Protein AF-R9YXY4-F1 (afdb_monomer_lite)

Sequence (116 aa):
MGIDEVIVSRQNDGSIRAFLNVCRHRGKTLVSVEAGNAKGFVCSYHGWGFGSNGELQSVPFEKDLYGESLNKKCLGLKEVARVESFHGFIYGCFDQEAPPLMDYLGDAAWYLEPMF

Foldseek 3Di:
DVPFDKDWFQDPVRDIWIFTQFALPPGDRFDDDPDDDDQWTFRPPQGQIAGSVQFGDDGPCCVPPCNPVDDSRVGGTHTQLDWDDDPPRIDTHNDVPDDPPPVVCPPVSVVVVVVD

Radius of gyration: 17.1 Å; chains: 1; bounding box: 49×28×44 Å

Organism: NCBI:txid1344109

Secondary structure (DSSP, 8-state):
-TT--EEEEE-TTS-EEEEESB-TTT--BS--SSS---SEEE-TTT--EEETTS-EEE-TTIIIIIGGG--GGG-S--B-SEEEEETTEEEEES-TTSPPHHHHHTTHHHHHGGG-

InterPro domains:
  IPR001663 Aromatic-ring-hydroxylating dioxygenase, alpha subunit [PR00090] (16-36)
  IPR001663 Aromatic-ring-hydroxylating dioxygenase, alpha subunit [PR00090] (37-57)
  IPR001663 Aromatic-ring-hydroxylating dioxygenase, alpha subunit [PR00090] (81-107)
  IPR001663 Aromatic-ring-hydroxylating dioxygenase, alpha subunit [PTHR43756] (4-113)
  IPR015881 Aromatic-ring-hydroxylating dioxygenase ARHD, Rieske 2Fe-2S-binding site [PS00570] (23-46)
  IPR017941 Rieske [2Fe-2S] iron-sulphur domain [PF00355] (4-64)
  IPR017941 Rieske [2Fe-2S] iron-sulphur domain [PS51296] (1-65)
  IPR036922 Rieske [2Fe-2S] iron-sulphur domain superfamily [G3DSA:2.102.10.10] (1-106)
  IPR036922 Rieske [2Fe-2S] iron-sulphur domain superfamily [SSF50022] (5-96)

pLDDT: mean 97.96, std 1.52, range [85.69, 98.88]

Structure (mmCIF, N/CA/C/O backbone):
data_AF-R9YXY4-F1
#
_entry.id   AF-R9YXY4-F1
#
loop_
_atom_site.group_PDB
_atom_site.id
_atom_site.type_symbol
_atom_site.label_atom_id
_atom_site.label_alt_id
_atom_site.label_comp_id
_atom_site.label_asym_id
_atom_site.label_entity_id
_atom_site.label_seq_id
_atom_site.pdbx_PDB_ins_code
_atom_site.Cartn_x
_atom_site.Cartn_y
_atom_site.Cartn_z
_atom_site.occupancy
_atom_site.B_iso_or_equiv
_atom_site.auth_seq_id
_atom_site.auth_comp_id
_atom_site.auth_asym_id
_atom_site.auth_atom_id
_atom_site.pdbx_PDB_model_num
ATOM 1 N N . MET A 1 1 ? 5.665 6.951 -3.716 1.00 97.25 1 MET A N 1
ATOM 2 C CA . MET A 1 1 ? 5.384 6.589 -5.120 1.00 97.25 1 MET A CA 1
ATOM 3 C C . MET A 1 1 ? 4.846 7.828 -5.808 1.00 97.25 1 MET A C 1
ATOM 5 O O . MET A 1 1 ? 3.726 8.223 -5.525 1.00 97.25 1 MET A O 1
ATOM 9 N N . GLY A 1 2 ? 5.667 8.509 -6.613 1.00 98.19 2 GLY A N 1
ATOM 10 C CA . GLY A 1 2 ? 5.416 9.925 -6.900 1.00 98.19 2 GLY A CA 1
ATOM 11 C C . GLY A 1 2 ? 5.506 10.736 -5.603 1.00 98.19 2 GLY A C 1
ATOM 12 O O . GLY A 1 2 ? 6.417 10.500 -4.809 1.00 98.19 2 GLY A O 1
ATOM 13 N N . ILE A 1 3 ? 4.540 11.622 -5.363 1.00 98.38 3 ILE A N 1
ATOM 14 C CA . ILE A 1 3 ? 4.442 12.402 -4.117 1.00 98.38 3 ILE A CA 1
ATOM 15 C C . ILE A 1 3 ? 3.759 11.645 -2.966 1.00 98.38 3 ILE A C 1
ATOM 17 O O . ILE A 1 3 ? 3.805 12.105 -1.830 1.00 98.38 3 ILE A O 1
ATOM 21 N N . ASP A 1 4 ? 3.125 10.501 -3.242 1.00 98.69 4 ASP A N 1
ATOM 22 C CA . ASP A 1 4 ? 2.380 9.737 -2.240 1.00 98.69 4 ASP A CA 1
ATOM 23 C C . ASP A 1 4 ? 3.299 8.874 -1.367 1.00 98.69 4 ASP A C 1
ATOM 25 O O . ASP A 1 4 ? 4.170 8.155 -1.868 1.00 98.69 4 ASP A O 1
ATOM 29 N N . GLU A 1 5 ? 3.059 8.863 -0.057 1.00 98.69 5 GLU A N 1
ATOM 30 C CA . GLU A 1 5 ? 3.707 7.924 0.860 1.00 98.69 5 GLU A CA 1
ATOM 31 C C . GLU A 1 5 ? 3.019 6.556 0.865 1.00 98.69 5 GLU A C 1
ATOM 33 O O . GLU A 1 5 ? 1.788 6.444 0.885 1.00 98.69 5 GLU A O 1
ATOM 38 N N . VAL A 1 6 ? 3.833 5.501 0.928 1.00 98.88 6 VAL A N 1
ATOM 39 C CA . VAL A 1 6 ? 3.368 4.116 1.037 1.00 98.88 6 VAL A CA 1
ATOM 40 C C . VAL A 1 6 ? 4.079 3.381 2.166 1.00 98.88 6 VAL A C 1
ATOM 42 O O . VAL A 1 6 ? 5.270 3.570 2.395 1.00 98.88 6 VAL A O 1
ATOM 45 N N . ILE A 1 7 ? 3.346 2.505 2.845 1.00 98.81 7 ILE A N 1
ATOM 46 C CA . ILE A 1 7 ? 3.882 1.529 3.792 1.00 98.81 7 ILE A CA 1
ATOM 47 C C . ILE A 1 7 ? 4.155 0.248 3.010 1.00 98.81 7 ILE A C 1
ATOM 49 O O . ILE A 1 7 ? 3.218 -0.345 2.478 1.00 98.81 7 ILE A O 1
ATOM 53 N N . VAL A 1 8 ? 5.409 -0.199 2.967 1.00 98.81 8 VAL A N 1
ATOM 54 C CA . VAL A 1 8 ? 5.796 -1.492 2.384 1.00 98.81 8 VAL A CA 1
ATOM 55 C C . VAL A 1 8 ? 5.951 -2.505 3.515 1.00 98.81 8 VAL A C 1
ATOM 57 O O . VAL A 1 8 ? 6.736 -2.297 4.438 1.00 98.81 8 VAL A O 1
ATOM 60 N N . SER A 1 9 ? 5.185 -3.595 3.476 1.00 98.69 9 SER A N 1
ATOM 61 C CA . SER A 1 9 ? 5.092 -4.559 4.573 1.00 98.69 9 SER A CA 1
ATOM 62 C C . SER A 1 9 ? 5.311 -5.993 4.097 1.00 98.69 9 SER A C 1
ATOM 64 O O . SER A 1 9 ? 4.608 -6.489 3.210 1.00 98.69 9 SER A O 1
ATOM 66 N N . ARG A 1 10 ? 6.266 -6.685 4.734 1.00 98.69 10 ARG A N 1
ATOM 67 C CA . ARG A 1 10 ? 6.429 -8.139 4.620 1.00 98.69 10 ARG A CA 1
ATOM 68 C C . ARG A 1 10 ? 5.284 -8.834 5.346 1.00 98.69 10 ARG A C 1
ATOM 70 O O . ARG A 1 10 ? 5.054 -8.601 6.530 1.00 98.69 10 ARG A O 1
ATOM 77 N N . GLN A 1 11 ? 4.593 -9.694 4.617 1.00 98.50 11 GLN A N 1
ATOM 78 C CA . GLN A 1 11 ? 3.469 -10.470 5.105 1.00 98.50 11 GLN A CA 1
ATOM 79 C C . GLN A 1 11 ? 3.945 -11.742 5.815 1.00 98.50 11 GLN A C 1
ATOM 81 O O . GLN A 1 11 ? 5.082 -12.187 5.648 1.00 98.50 11 GLN A O 1
ATOM 86 N N . ASN A 1 12 ? 3.051 -12.352 6.595 1.00 97.19 12 ASN A N 1
ATOM 87 C CA . ASN A 1 12 ? 3.347 -13.591 7.321 1.00 97.19 12 ASN A CA 1
ATOM 88 C C . ASN A 1 12 ? 3.633 -14.779 6.384 1.00 97.19 12 ASN A C 1
ATOM 90 O O . ASN A 1 12 ? 4.345 -15.695 6.777 1.00 97.19 12 ASN A O 1
ATOM 94 N N . ASP A 1 13 ? 3.092 -14.759 5.162 1.00 97.56 13 ASP A N 1
ATOM 95 C CA . ASP A 1 13 ? 3.332 -15.770 4.121 1.00 97.56 13 ASP A CA 1
ATOM 96 C C . ASP A 1 13 ? 4.633 -15.533 3.329 1.00 97.56 13 ASP A C 1
ATOM 98 O O . ASP A 1 13 ? 4.962 -16.293 2.422 1.00 97.56 13 ASP A O 1
ATOM 102 N N . GLY A 1 14 ? 5.385 -14.480 3.666 1.00 97.19 14 GLY A N 1
ATOM 103 C CA . GLY A 1 14 ? 6.619 -14.099 2.988 1.00 97.19 14 GLY A CA 1
ATOM 104 C C . GLY A 1 14 ? 6.428 -13.157 1.796 1.00 97.19 14 GLY A C 1
ATOM 105 O O . GLY A 1 14 ? 7.421 -12.590 1.338 1.00 97.19 14 GLY A O 1
ATOM 106 N N . SER A 1 15 ? 5.201 -12.913 1.325 1.00 98.06 15 SER A N 1
ATOM 107 C CA . SER A 1 15 ? 4.928 -11.929 0.269 1.00 98.06 15 SER A CA 1
ATOM 108 C C . SER A 1 15 ? 5.197 -10.489 0.739 1.00 98.06 15 SER A C 1
ATOM 110 O O . SER A 1 15 ? 5.334 -10.213 1.936 1.00 98.06 15 SER A O 1
ATOM 112 N N . ILE A 1 16 ? 5.317 -9.547 -0.200 1.00 98.56 16 ILE A N 1
ATOM 113 C CA . ILE A 1 16 ? 5.361 -8.109 0.096 1.00 98.56 16 ILE A CA 1
ATOM 114 C C . ILE A 1 16 ? 4.070 -7.482 -0.404 1.00 98.56 16 ILE A C 1
ATOM 116 O O . ILE A 1 16 ? 3.674 -7.705 -1.543 1.00 98.56 16 ILE A O 1
ATOM 120 N N . ARG A 1 17 ? 3.459 -6.646 0.432 1.00 98.75 17 ARG A N 1
ATOM 121 C CA . ARG A 1 17 ? 2.343 -5.781 0.043 1.00 98.75 17 ARG A CA 1
ATOM 122 C C . ARG A 1 17 ? 2.687 -4.337 0.364 1.00 98.75 17 ARG A C 1
ATOM 124 O O . ARG A 1 17 ? 3.497 -4.074 1.257 1.00 98.75 17 ARG A O 1
ATOM 131 N N . ALA A 1 18 ? 2.080 -3.407 -0.361 1.00 98.81 18 ALA A N 1
ATOM 132 C CA . ALA A 1 18 ? 2.259 -1.984 -0.132 1.00 98.81 18 ALA A CA 1
ATOM 133 C C . ALA A 1 18 ? 0.908 -1.270 -0.088 1.00 98.81 18 ALA A C 1
ATOM 135 O O . ALA A 1 18 ? -0.006 -1.600 -0.838 1.00 98.81 18 ALA A O 1
ATOM 136 N N . PHE A 1 19 ? 0.781 -0.277 0.786 1.00 98.88 19 PHE A N 1
ATOM 137 C CA . PHE A 1 19 ? -0.468 0.452 1.007 1.00 98.88 19 PHE A CA 1
ATOM 138 C C . PHE A 1 19 ? -0.194 1.946 1.101 1.00 98.88 19 PHE A C 1
ATOM 140 O O . PHE A 1 19 ? 0.835 2.331 1.648 1.00 98.88 19 PHE A O 1
ATOM 147 N N . LEU A 1 20 ? -1.116 2.797 0.644 1.00 98.88 20 LEU A N 1
ATOM 148 C CA . LEU A 1 20 ? -1.042 4.231 0.938 1.00 98.88 20 LEU A CA 1
ATOM 149 C C . LEU A 1 20 ? -0.971 4.447 2.455 1.00 98.88 20 LEU A C 1
ATOM 151 O O . LEU A 1 20 ? -1.746 3.851 3.210 1.00 98.88 20 LEU A O 1
ATOM 155 N N . ASN A 1 21 ? -0.074 5.331 2.897 1.00 98.81 21 ASN A N 1
ATOM 156 C CA . ASN A 1 21 ? 0.122 5.672 4.309 1.00 98.81 21 ASN A CA 1
ATOM 157 C C . ASN A 1 21 ? -0.988 6.605 4.837 1.00 98.81 21 ASN A C 1
ATOM 159 O O . ASN A 1 21 ? -0.726 7.659 5.409 1.00 98.81 21 ASN A O 1
ATOM 163 N N . VAL A 1 22 ? -2.253 6.248 4.605 1.00 98.81 22 VAL A N 1
ATOM 164 C CA . VAL A 1 22 ? -3.414 7.114 4.837 1.00 98.81 22 VAL A CA 1
ATOM 165 C C . VAL A 1 22 ? -4.532 6.319 5.504 1.00 98.81 22 VAL A C 1
ATOM 167 O O . VAL A 1 22 ? -5.077 5.365 4.946 1.00 98.81 22 VAL A O 1
ATOM 170 N N . CYS A 1 23 ? -4.921 6.738 6.707 1.00 98.81 23 CYS A N 1
ATOM 171 C CA . CYS A 1 23 ? -6.036 6.139 7.429 1.00 98.81 23 CYS A CA 1
ATOM 172 C C . CYS A 1 23 ? -7.360 6.341 6.678 1.00 98.81 23 CYS A C 1
ATOM 174 O O . CYS A 1 23 ? -7.739 7.465 6.338 1.00 98.81 23 CYS A O 1
ATOM 176 N N . ARG A 1 24 ? -8.123 5.256 6.516 1.00 98.62 24 ARG A N 1
ATOM 177 C CA . ARG A 1 24 ? -9.410 5.244 5.801 1.00 98.62 24 ARG A CA 1
ATOM 178 C C . ARG A 1 24 ? -10.564 5.950 6.517 1.00 98.62 24 ARG A C 1
ATOM 180 O O . ARG A 1 24 ? -11.622 6.094 5.917 1.00 98.62 24 ARG A O 1
ATOM 187 N N . HIS A 1 25 ? -10.375 6.403 7.759 1.00 98.44 25 HIS A N 1
ATOM 188 C CA . HIS A 1 25 ? -11.400 7.154 8.483 1.00 98.44 25 HIS A CA 1
ATOM 189 C C . HIS A 1 25 ? -11.436 8.631 8.061 1.00 98.44 25 HIS A C 1
ATOM 191 O O . HIS A 1 25 ? -12.431 9.100 7.516 1.00 98.44 25 HIS A O 1
ATOM 197 N N . ARG A 1 26 ? -10.355 9.382 8.321 1.00 98.44 26 ARG A N 1
ATOM 198 C CA . ARG A 1 26 ? -10.280 10.841 8.082 1.00 98.44 26 ARG A CA 1
ATOM 199 C C . ARG A 1 26 ? -8.976 11.292 7.414 1.00 98.44 26 ARG A C 1
ATOM 201 O O . ARG A 1 26 ? -8.633 12.463 7.489 1.00 98.44 26 ARG A O 1
ATOM 208 N N . GLY A 1 27 ? -8.231 10.374 6.800 1.00 98.44 27 GLY A N 1
ATOM 209 C CA . GLY A 1 27 ? -7.067 10.720 5.982 1.00 98.44 27 GLY A CA 1
ATOM 210 C C . GLY A 1 27 ? -5.783 11.069 6.742 1.00 98.44 27 GLY A C 1
ATOM 211 O O . GLY A 1 27 ? -4.843 11.555 6.127 1.00 98.44 27 GLY A O 1
ATOM 212 N N . LYS A 1 28 ? -5.701 10.832 8.060 1.00 98.62 28 LYS A N 1
ATOM 213 C CA . LYS A 1 28 ? -4.444 11.035 8.805 1.00 98.62 28 LYS A CA 1
ATOM 214 C C . LYS A 1 28 ? -3.372 10.053 8.317 1.00 98.62 28 LYS A C 1
ATOM 216 O O . LYS A 1 28 ? -3.682 8.871 8.146 1.00 98.62 28 LYS A O 1
ATOM 221 N N . THR A 1 29 ? -2.128 10.516 8.213 1.00 98.62 29 THR A N 1
ATOM 222 C CA . THR A 1 29 ? -0.938 9.662 8.098 1.00 98.62 29 THR A CA 1
ATOM 223 C C . THR A 1 29 ? -0.947 8.57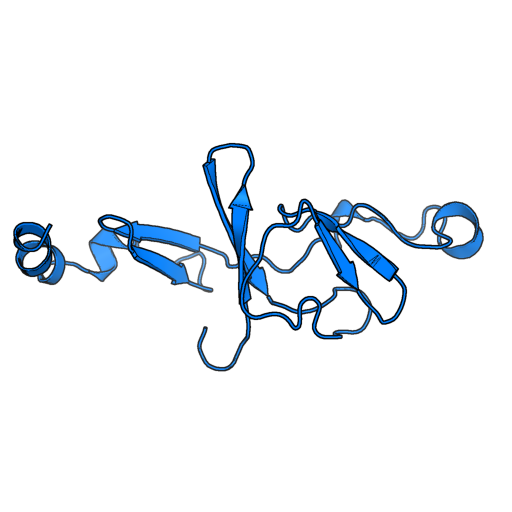0 9.168 1.00 98.62 29 THR A C 1
ATOM 225 O O . THR A 1 29 ? -1.180 8.850 10.350 1.00 98.62 29 THR A O 1
ATOM 228 N N . LEU A 1 30 ? -0.758 7.316 8.756 1.00 98.38 30 LEU A N 1
ATOM 229 C CA . LEU A 1 30 ? -0.935 6.162 9.638 1.00 98.38 30 LEU A CA 1
ATOM 230 C C . LEU A 1 30 ? 0.345 5.815 10.405 1.00 98.38 30 LEU A C 1
ATOM 232 O O . LEU A 1 30 ? 0.289 5.586 11.612 1.00 98.38 30 LEU A O 1
ATOM 236 N N . VAL A 1 31 ? 1.481 5.799 9.711 1.00 98.44 31 VAL A N 1
ATOM 237 C CA . VAL A 1 31 ? 2.805 5.458 10.238 1.00 98.44 31 VAL A CA 1
ATOM 238 C C . VAL A 1 31 ? 3.734 6.649 10.034 1.00 98.44 31 VAL A C 1
ATOM 240 O O . VAL A 1 31 ? 3.822 7.173 8.932 1.00 98.44 31 VAL A O 1
ATOM 243 N N . SER A 1 32 ? 4.414 7.091 11.091 1.00 96.75 32 SER A N 1
ATOM 244 C CA . SER A 1 32 ? 5.342 8.234 11.047 1.00 96.75 32 SER A CA 1
ATOM 245 C C . SER A 1 32 ? 6.810 7.842 11.224 1.00 96.75 32 SER A C 1
ATOM 247 O O . SER A 1 32 ? 7.675 8.710 11.216 1.00 96.75 32 SER A O 1
ATOM 249 N N . VAL A 1 33 ? 7.089 6.559 11.465 1.00 97.62 33 VAL A N 1
ATOM 250 C CA . VAL A 1 33 ? 8.455 6.028 11.545 1.00 97.62 33 VAL A CA 1
ATOM 251 C C . VAL A 1 33 ? 8.875 5.506 10.178 1.00 97.62 33 VAL A C 1
ATOM 253 O O . VAL A 1 33 ? 8.059 4.936 9.459 1.00 97.62 33 VAL A O 1
ATOM 256 N N . GLU A 1 34 ? 10.148 5.674 9.834 1.00 98.25 34 GLU A N 1
ATOM 257 C CA . GLU A 1 34 ? 10.669 5.321 8.506 1.00 98.25 34 GLU A CA 1
ATOM 258 C C . GLU A 1 34 ? 10.820 3.802 8.310 1.00 98.25 34 GLU A C 1
ATOM 260 O O . GLU A 1 34 ? 10.683 3.302 7.196 1.00 98.25 34 GLU A O 1
ATOM 265 N N . ALA A 1 35 ? 11.072 3.051 9.389 1.00 98.50 35 ALA A N 1
ATOM 266 C CA . ALA A 1 35 ? 11.187 1.593 9.370 1.00 98.50 35 ALA A CA 1
ATOM 267 C C . ALA A 1 35 ? 10.876 0.976 10.745 1.00 98.50 35 ALA A C 1
ATOM 269 O O . ALA A 1 35 ? 10.984 1.632 11.782 1.00 98.50 35 ALA A O 1
ATOM 270 N N . GLY A 1 36 ? 10.513 -0.310 10.765 1.00 98.25 36 GLY A N 1
ATOM 271 C CA . GLY A 1 36 ? 10.276 -1.052 12.002 1.00 98.25 36 GLY A CA 1
ATOM 272 C C . GLY A 1 36 ? 9.659 -2.432 11.781 1.00 98.25 36 GLY A C 1
ATOM 273 O O . GLY A 1 36 ? 9.519 -2.901 10.652 1.00 98.25 36 GLY A O 1
ATOM 274 N N . ASN A 1 37 ? 9.269 -3.079 12.880 1.00 98.56 37 ASN A N 1
ATOM 275 C CA . ASN A 1 37 ? 8.509 -4.326 12.871 1.00 98.56 37 ASN A CA 1
ATOM 276 C C . ASN A 1 37 ? 7.192 -4.129 13.625 1.00 98.56 37 ASN A C 1
ATOM 278 O O . ASN A 1 37 ? 7.190 -3.669 14.766 1.00 98.56 37 ASN A O 1
ATOM 282 N N . ALA A 1 38 ? 6.076 -4.479 12.991 1.00 97.75 38 ALA A N 1
ATOM 283 C CA . ALA A 1 38 ? 4.758 -4.393 13.598 1.00 97.75 38 ALA A CA 1
ATOM 284 C C . ALA A 1 38 ? 3.815 -5.430 12.979 1.00 97.75 38 ALA A C 1
ATOM 286 O O . ALA A 1 38 ? 3.873 -5.701 11.781 1.00 97.75 38 ALA A O 1
ATOM 287 N N . LYS A 1 39 ? 2.909 -5.981 13.793 1.00 96.06 39 LYS A N 1
ATOM 288 C CA . LYS A 1 39 ? 1.825 -6.865 13.319 1.00 96.06 39 LYS A CA 1
ATOM 289 C C . LYS A 1 39 ? 0.614 -6.087 12.782 1.00 96.06 39 LYS A C 1
ATOM 291 O O . LYS A 1 39 ? -0.282 -6.677 12.186 1.00 96.06 39 LYS A O 1
ATOM 296 N N . GLY A 1 40 ? 0.588 -4.774 12.997 1.00 97.38 40 GLY A N 1
ATOM 297 C CA . GLY A 1 40 ? -0.470 -3.870 12.568 1.00 97.38 40 GLY A CA 1
ATOM 298 C C . GLY A 1 40 ? -0.127 -2.414 12.874 1.00 97.38 40 GLY A C 1
ATOM 299 O O . GLY A 1 40 ? 0.884 -2.121 13.510 1.00 97.38 40 GLY A O 1
ATOM 300 N N . PHE A 1 41 ? -0.984 -1.508 12.422 1.00 98.50 41 PHE A N 1
ATOM 301 C CA . PHE A 1 41 ? -0.805 -0.065 12.478 1.00 98.50 41 PHE A CA 1
ATOM 302 C C . PHE A 1 41 ? -2.038 0.579 13.108 1.00 98.50 41 PHE A C 1
ATOM 304 O O . PHE A 1 41 ? -3.158 0.374 12.642 1.00 98.50 41 PHE A O 1
ATOM 311 N N . VAL A 1 42 ? -1.850 1.374 14.160 1.00 98.62 42 VAL A N 1
ATOM 312 C CA . VAL A 1 42 ? -2.955 2.047 14.853 1.00 98.62 42 VAL A CA 1
ATOM 313 C C . VAL A 1 42 ? -2.929 3.531 14.528 1.00 98.62 42 VAL A C 1
ATOM 315 O O . VAL A 1 42 ? -1.958 4.229 14.811 1.00 98.62 42 VAL A O 1
ATOM 318 N N . CYS A 1 43 ? -4.021 4.035 13.956 1.00 98.69 43 CYS A N 1
ATOM 319 C CA . CYS A 1 43 ? -4.152 5.449 13.646 1.00 98.69 43 CYS A CA 1
ATOM 320 C C . CYS A 1 43 ? -4.238 6.273 14.931 1.00 98.69 43 CYS A C 1
ATOM 322 O O . CYS A 1 43 ? -5.226 6.219 15.661 1.00 98.69 43 CYS A O 1
ATOM 324 N N . SER A 1 44 ? -3.253 7.139 15.149 1.00 98.06 44 SER A N 1
ATOM 325 C CA . SER A 1 44 ? -3.164 8.018 16.319 1.00 98.06 44 SER A CA 1
ATOM 326 C C . SER A 1 44 ? -4.164 9.187 16.321 1.00 98.06 44 SER A C 1
ATOM 328 O O . SER A 1 44 ? -3.963 10.150 17.053 1.00 98.06 44 SER A O 1
ATOM 330 N N . TYR A 1 45 ? -5.193 9.181 15.463 1.00 98.56 45 TYR A N 1
ATOM 331 C CA . TYR A 1 45 ? -6.312 10.131 15.566 1.00 98.56 45 TYR A CA 1
ATOM 332 C C . TYR A 1 45 ? -7.457 9.533 16.390 1.00 98.56 45 TYR A C 1
ATOM 334 O O . 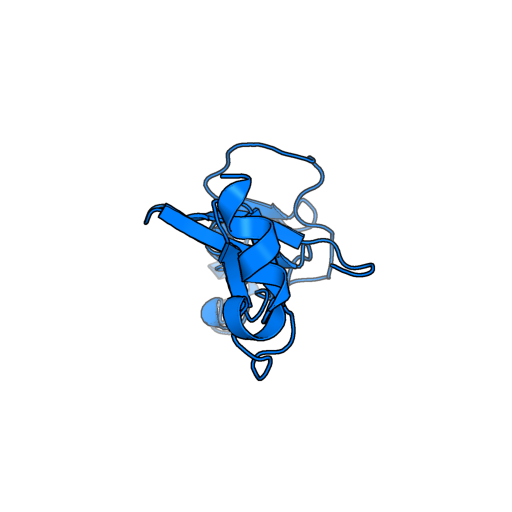TYR A 1 45 ? -7.762 10.020 17.467 1.00 98.56 45 TYR A O 1
ATOM 342 N N . HIS A 1 46 ? -8.084 8.469 15.878 1.00 98.50 46 HIS A N 1
ATOM 343 C CA . HIS A 1 46 ? -9.281 7.852 16.471 1.00 98.50 46 HIS A CA 1
ATOM 344 C C . HIS A 1 46 ? -9.072 6.381 16.856 1.00 98.50 46 HIS A C 1
ATOM 346 O O . HIS A 1 46 ? -10.033 5.700 17.192 1.00 98.50 46 HIS A O 1
ATOM 352 N N . GLY A 1 47 ? -7.852 5.854 16.731 1.00 98.44 47 GLY A N 1
ATOM 353 C CA . GLY A 1 47 ? -7.516 4.491 17.141 1.00 98.44 47 GLY A CA 1
ATOM 354 C C . GLY A 1 47 ? -7.966 3.374 16.196 1.00 98.44 47 GLY A C 1
ATOM 355 O O . GLY A 1 47 ? -7.956 2.223 16.614 1.00 98.44 47 GLY A O 1
ATOM 356 N N . TRP A 1 48 ? -8.348 3.667 14.944 1.00 98.75 48 TRP A N 1
ATOM 357 C CA . TRP A 1 48 ? -8.598 2.608 13.951 1.00 98.75 48 TRP A CA 1
ATOM 358 C C . TRP A 1 48 ? -7.325 1.784 13.739 1.00 98.75 48 TRP A C 1
ATOM 360 O O . TRP A 1 48 ? -6.273 2.348 13.422 1.00 98.75 48 TRP A O 1
ATOM 370 N N . GLY A 1 49 ? -7.427 0.474 13.944 1.00 98.81 49 GLY A N 1
ATOM 371 C CA . GLY A 1 49 ? -6.327 -0.474 13.847 1.00 98.81 49 GLY A CA 1
ATOM 372 C C . GLY A 1 49 ? -6.391 -1.281 12.559 1.00 98.81 49 GLY A C 1
ATOM 373 O O . GLY A 1 49 ? -7.391 -1.943 12.276 1.00 98.81 49 GLY A O 1
ATOM 374 N N . PHE A 1 50 ? -5.302 -1.248 11.802 1.00 98.88 50 PHE A N 1
ATOM 375 C CA . PHE A 1 50 ? -5.124 -1.979 10.556 1.00 98.88 50 PHE A CA 1
ATOM 376 C C . PHE A 1 50 ? -4.112 -3.107 10.754 1.00 98.88 50 PHE A C 1
ATOM 378 O O . PHE A 1 50 ? -3.127 -2.927 11.465 1.00 98.88 50 PHE A O 1
ATOM 385 N N . GLY A 1 51 ? -4.321 -4.262 10.130 1.00 98.62 51 GLY A N 1
ATOM 386 C CA . GLY A 1 51 ? -3.310 -5.319 10.095 1.00 98.62 51 GLY A CA 1
ATOM 387 C C . GLY A 1 51 ? -2.107 -4.935 9.226 1.00 98.62 51 GLY A C 1
ATOM 388 O O . GLY A 1 51 ? -2.183 -4.011 8.413 1.00 98.62 51 GLY A O 1
ATOM 389 N N . SER A 1 52 ? -1.001 -5.682 9.332 1.00 98.25 52 SER A N 1
ATOM 390 C CA . SER A 1 52 ? 0.122 -5.584 8.374 1.00 98.25 52 SER A CA 1
ATOM 391 C C . SER A 1 52 ? -0.283 -5.942 6.934 1.00 98.25 52 SER A C 1
ATOM 393 O O . SER A 1 52 ? 0.386 -5.559 5.976 1.00 98.25 52 SER A O 1
ATOM 395 N N . ASN A 1 53 ? -1.418 -6.628 6.791 1.00 98.38 53 ASN A N 1
ATOM 396 C CA . ASN A 1 53 ? -2.097 -6.959 5.543 1.00 98.38 53 ASN A CA 1
ATOM 397 C C . ASN A 1 53 ? -3.058 -5.851 5.053 1.00 98.38 53 ASN A C 1
ATOM 399 O O . ASN A 1 53 ? -3.817 -6.072 4.111 1.00 98.38 53 ASN A O 1
ATOM 403 N N . GLY A 1 54 ? -3.078 -4.689 5.714 1.00 98.56 54 GLY A N 1
ATOM 404 C CA . GLY A 1 54 ? -3.903 -3.535 5.360 1.00 98.56 54 GLY A CA 1
ATOM 405 C C . GLY A 1 54 ? -5.383 -3.645 5.732 1.00 98.56 54 GLY A C 1
ATOM 406 O O . GLY A 1 54 ? -6.113 -2.668 5.581 1.00 98.56 54 GLY A O 1
ATOM 407 N N . GLU A 1 55 ? -5.864 -4.777 6.244 1.00 98.75 55 GLU A N 1
ATOM 408 C CA . GLU A 1 55 ? -7.271 -4.928 6.628 1.00 98.75 55 GLU A CA 1
ATOM 409 C C . GLU A 1 55 ? -7.608 -4.082 7.858 1.00 98.75 55 GLU A C 1
ATOM 411 O O . GLU A 1 55 ? -6.818 -4.007 8.797 1.00 98.75 55 GLU A O 1
ATOM 416 N N . LEU A 1 56 ? -8.800 -3.479 7.894 1.00 98.75 56 LEU A N 1
ATOM 417 C CA . LEU A 1 56 ? -9.303 -2.819 9.099 1.00 98.75 56 LEU A CA 1
ATOM 418 C C . LEU A 1 56 ? -9.754 -3.882 10.109 1.00 98.75 56 LEU A C 1
ATOM 420 O O . LEU A 1 56 ? -10.763 -4.557 9.906 1.00 98.75 56 LEU A O 1
ATOM 424 N N . GLN A 1 57 ? -9.010 -4.027 11.202 1.00 98.31 57 GLN A N 1
ATOM 425 C CA . GLN A 1 57 ? -9.226 -5.077 12.199 1.00 98.31 57 GLN A CA 1
ATOM 426 C C . GLN A 1 57 ? -10.036 -4.572 13.394 1.00 98.31 57 GLN A C 1
ATOM 428 O O . GLN A 1 57 ? -10.967 -5.247 13.845 1.00 98.31 57 GLN A O 1
ATOM 433 N N . SER A 1 58 ? -9.725 -3.369 13.882 1.00 98.25 58 SER A N 1
ATOM 434 C CA . SER A 1 58 ? -10.351 -2.803 15.076 1.00 98.25 58 SER A CA 1
ATOM 435 C C . SER A 1 58 ? -10.785 -1.355 14.883 1.00 98.25 58 SER A C 1
ATOM 437 O O . SER A 1 58 ? -10.076 -0.533 14.300 1.00 98.25 58 SER A O 1
ATOM 439 N N . VAL A 1 59 ? -11.964 -1.038 15.416 1.00 98.56 59 VAL A N 1
ATOM 440 C CA . VAL A 1 59 ? -12.486 0.323 15.520 1.00 98.56 59 VAL A CA 1
ATOM 441 C C . VAL A 1 59 ? -12.942 0.553 16.962 1.00 98.56 59 VAL A C 1
ATOM 443 O O . VAL A 1 59 ? -13.771 -0.205 17.468 1.00 98.56 59 VAL A O 1
ATOM 446 N N . PRO A 1 60 ? -12.409 1.566 17.668 1.00 98.50 60 PRO A N 1
ATOM 447 C CA . PRO A 1 60 ? -12.907 1.915 18.992 1.00 98.50 60 PRO A CA 1
ATOM 448 C C . PRO A 1 60 ? -14.403 2.238 18.957 1.00 98.50 60 PRO A C 1
ATOM 450 O O . PRO A 1 60 ? -14.870 2.915 18.042 1.00 98.50 60 PRO A O 1
ATOM 453 N N . PHE A 1 61 ? -15.142 1.743 19.955 1.00 97.81 61 PHE A N 1
ATOM 454 C CA . PHE A 1 61 ? -16.602 1.878 20.063 1.00 97.81 61 PHE A CA 1
ATOM 455 C C . PHE A 1 61 ? -17.393 1.315 18.867 1.00 97.81 61 PHE A C 1
ATOM 457 O O . PHE A 1 61 ? -18.515 1.749 18.611 1.00 97.81 61 PHE A O 1
ATOM 464 N N . GLU A 1 62 ? -16.842 0.332 18.141 1.00 97.75 62 GLU A N 1
ATOM 465 C CA . GLU A 1 62 ? -17.524 -0.324 17.014 1.00 97.75 62 GLU A CA 1
ATOM 466 C C . GLU A 1 62 ? -18.930 -0.804 17.401 1.00 97.75 62 GLU A C 1
ATOM 468 O O . GLU A 1 62 ? -19.899 -0.457 16.735 1.00 97.75 62 GLU A O 1
ATOM 473 N N . LYS A 1 63 ? -19.066 -1.527 18.520 1.00 96.81 63 LYS A N 1
ATOM 474 C CA . LYS A 1 63 ? -20.361 -2.050 18.980 1.00 96.81 63 LYS A CA 1
ATOM 475 C C . LYS A 1 63 ? -21.321 -0.953 19.454 1.00 96.81 63 LYS A C 1
ATOM 477 O O . LYS A 1 63 ? -22.513 -1.048 19.186 1.00 96.81 63 LYS A O 1
ATOM 482 N N . ASP A 1 64 ? -20.806 0.051 20.159 1.00 97.38 64 ASP A N 1
ATOM 483 C CA . ASP A 1 64 ? -21.635 1.024 20.881 1.00 97.38 64 ASP A CA 1
ATOM 484 C C . ASP A 1 64 ? -22.122 2.176 19.989 1.00 97.38 64 ASP A C 1
ATOM 486 O O . ASP A 1 64 ? -23.201 2.712 20.225 1.00 97.38 64 ASP A O 1
A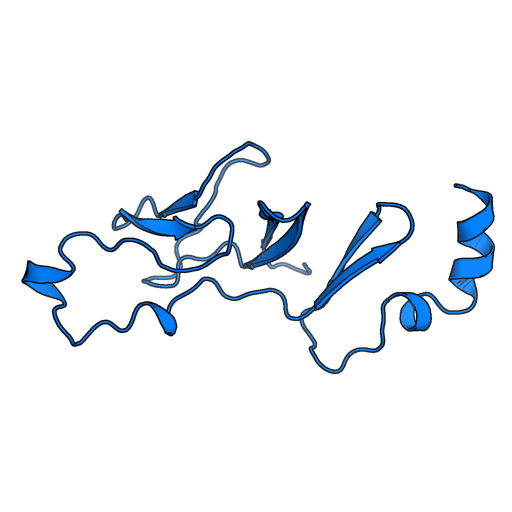TOM 490 N N . LEU A 1 65 ? -21.337 2.567 18.973 1.00 97.00 65 LEU A N 1
ATOM 491 C CA . LEU A 1 65 ? -21.610 3.751 18.145 1.00 97.00 65 LEU A CA 1
ATOM 492 C C . LEU A 1 65 ? -21.813 3.447 16.659 1.00 97.00 65 LEU A C 1
ATOM 494 O O . LEU A 1 65 ? -22.569 4.155 15.999 1.00 97.00 65 LEU A O 1
ATOM 498 N N . TYR A 1 66 ? -21.137 2.431 16.120 1.00 97.06 66 TYR A N 1
ATOM 499 C CA . TYR A 1 66 ? -21.228 2.106 14.694 1.00 97.06 66 TYR A CA 1
ATOM 500 C C . TYR A 1 66 ? -22.240 0.988 14.422 1.00 97.06 66 TYR A C 1
ATOM 502 O O . TYR A 1 66 ? -23.026 1.079 13.476 1.00 97.06 66 TYR A O 1
ATOM 510 N N . GLY A 1 67 ? -22.234 -0.067 15.238 1.00 94.75 67 GLY A N 1
ATOM 511 C CA . GLY A 1 67 ? -23.063 -1.251 15.034 1.00 94.75 67 GLY A CA 1
ATOM 512 C C . GLY A 1 67 ? -22.891 -1.827 13.625 1.00 94.75 67 GLY A C 1
ATOM 513 O O . GLY A 1 67 ? -21.783 -1.918 13.100 1.00 94.75 67 GLY A O 1
ATOM 514 N N . GLU A 1 68 ? -24.004 -2.174 12.986 1.00 94.81 68 GLU A N 1
ATOM 515 C CA . GLU A 1 68 ? -24.026 -2.784 11.648 1.00 94.81 68 GLU A CA 1
ATOM 516 C C . GLU A 1 68 ? -23.761 -1.794 10.500 1.00 94.81 68 GLU A C 1
ATOM 518 O O . GLU A 1 68 ? -23.590 -2.206 9.355 1.00 94.81 68 GLU A O 1
ATOM 523 N N . SER A 1 69 ? -23.697 -0.487 10.780 1.00 95.88 69 SER A N 1
ATOM 524 C CA . SER A 1 69 ? -23.457 0.524 9.740 1.00 95.88 69 SER A CA 1
ATOM 525 C C . SER A 1 69 ? -22.012 0.532 9.222 1.00 95.88 69 SER A C 1
ATOM 527 O O . SER A 1 69 ? -21.744 1.031 8.127 1.00 95.88 69 SER A O 1
ATOM 529 N N . LEU A 1 70 ? -21.070 -0.039 9.981 1.00 96.81 70 LEU A N 1
ATOM 530 C CA . LEU A 1 70 ? -19.660 -0.104 9.616 1.00 96.81 70 LEU A CA 1
ATOM 531 C C . LEU A 1 70 ? -19.310 -1.465 9.010 1.00 96.81 70 LEU A C 1
ATOM 533 O O . LEU A 1 70 ? -19.155 -2.461 9.711 1.00 96.81 70 LEU A O 1
ATOM 537 N N . ASN A 1 71 ? -19.057 -1.488 7.703 1.00 97.12 71 ASN A N 1
ATOM 538 C CA . ASN A 1 71 ? -18.471 -2.655 7.052 1.00 97.12 71 ASN A CA 1
ATOM 539 C C . ASN A 1 71 ? -16.943 -2.528 6.955 1.00 97.12 71 ASN A C 1
ATOM 541 O O . ASN A 1 71 ? -16.410 -1.923 6.020 1.00 97.12 71 ASN A O 1
ATOM 545 N N . LYS A 1 72 ? -16.222 -3.152 7.896 1.00 97.94 72 LYS A N 1
ATOM 546 C CA . LYS A 1 72 ? -14.749 -3.119 7.937 1.00 97.94 72 LYS A CA 1
ATOM 547 C C . LYS A 1 72 ? -14.079 -3.650 6.665 1.00 97.94 72 LYS A C 1
ATOM 549 O O . LYS A 1 72 ? -13.034 -3.130 6.276 1.00 97.94 72 LYS A O 1
ATOM 554 N N . LYS A 1 73 ? -14.693 -4.614 5.964 1.00 97.56 73 LYS A N 1
ATOM 555 C CA . LYS A 1 73 ? -14.132 -5.198 4.729 1.00 97.56 73 LYS A CA 1
ATOM 556 C C . LYS A 1 73 ? -14.003 -4.178 3.591 1.00 97.56 73 LYS A C 1
ATOM 558 O O . LYS A 1 73 ? -13.139 -4.327 2.738 1.00 97.56 73 LYS A O 1
ATOM 563 N N . CYS A 1 74 ? -14.812 -3.118 3.594 1.00 97.56 74 CYS A N 1
ATOM 564 C CA . CYS A 1 74 ? -14.752 -2.046 2.593 1.00 97.56 74 CYS A CA 1
ATOM 565 C C . CYS A 1 74 ? -13.742 -0.933 2.946 1.00 97.56 74 CYS A C 1
ATOM 567 O O . CYS A 1 74 ? -13.518 -0.008 2.159 1.00 97.56 74 CYS A O 1
ATOM 569 N N . LEU A 1 75 ? -13.145 -0.997 4.139 1.00 98.38 75 LEU A N 1
ATOM 570 C CA . LEU A 1 75 ? -12.381 0.091 4.753 1.00 98.38 75 LEU A CA 1
ATOM 571 C C . LEU A 1 75 ? -10.933 -0.297 5.085 1.00 98.38 75 LEU A C 1
ATOM 573 O O . LEU A 1 75 ? -10.282 0.405 5.856 1.00 98.38 75 LEU A O 1
ATOM 577 N N . GLY A 1 76 ? -10.407 -1.366 4.481 1.00 98.62 76 GLY A N 1
ATOM 578 C CA . GLY A 1 76 ? -8.969 -1.656 4.495 1.00 98.62 76 GLY A CA 1
ATOM 579 C C . GLY A 1 76 ? -8.153 -0.552 3.815 1.00 98.62 76 GLY A C 1
ATOM 580 O O . GLY A 1 76 ? -8.682 0.220 3.013 1.00 98.62 76 GLY A O 1
ATOM 581 N N . LEU A 1 77 ? -6.868 -0.439 4.137 1.00 98.81 77 LEU A N 1
ATOM 582 C CA . LEU A 1 77 ? -5.964 0.528 3.515 1.00 98.81 77 LEU A CA 1
ATOM 583 C C . LEU A 1 77 ? -6.005 0.416 1.988 1.00 98.81 77 LEU A C 1
ATOM 585 O O . LEU A 1 77 ? -6.221 -0.659 1.430 1.00 98.81 77 LEU A O 1
ATOM 589 N N . LYS A 1 78 ? -5.817 1.547 1.301 1.00 98.69 78 LYS A N 1
ATOM 590 C CA . LYS A 1 78 ? -5.769 1.540 -0.160 1.00 98.69 78 LYS A CA 1
ATOM 591 C C . LYS A 1 78 ? -4.460 0.885 -0.592 1.00 98.69 78 LYS A C 1
ATOM 593 O O . LYS A 1 78 ? -3.391 1.464 -0.427 1.00 98.69 78 LYS A O 1
ATOM 598 N N . GLU A 1 79 ? -4.570 -0.330 -1.099 1.00 98.75 79 GLU A N 1
ATOM 599 C CA . GLU A 1 79 ? -3.443 -1.123 -1.572 1.00 98.75 79 GLU A CA 1
ATOM 600 C C . GLU A 1 79 ? -2.888 -0.581 -2.894 1.00 98.75 79 GLU A C 1
ATOM 602 O O . GLU A 1 79 ? -3.639 -0.097 -3.749 1.00 98.75 79 GLU A O 1
ATOM 607 N N . VAL A 1 80 ? -1.563 -0.642 -3.030 1.00 98.81 80 VAL A N 1
ATOM 608 C CA . VAL A 1 80 ? -0.860 -0.440 -4.297 1.00 98.81 80 VAL A CA 1
ATOM 609 C C . VAL A 1 80 ? -1.226 -1.608 -5.206 1.00 98.81 80 VAL A C 1
ATOM 611 O O . VAL A 1 80 ? -0.998 -2.755 -4.839 1.00 98.81 80 VAL A O 1
ATOM 614 N N . ALA A 1 81 ? -1.802 -1.313 -6.373 1.00 98.25 81 ALA A N 1
ATOM 615 C CA . ALA A 1 81 ? -2.424 -2.311 -7.243 1.00 98.25 81 ALA A CA 1
ATOM 616 C C . ALA A 1 81 ? -1.488 -3.474 -7.602 1.00 98.25 81 ALA A C 1
ATOM 618 O O . ALA A 1 81 ? -1.913 -4.628 -7.643 1.00 98.25 81 ALA A O 1
ATOM 619 N N . ARG A 1 82 ? -0.207 -3.175 -7.844 1.00 98.50 82 ARG A N 1
ATOM 620 C CA . ARG A 1 82 ? 0.793 -4.175 -8.223 1.00 98.50 82 ARG A CA 1
ATOM 621 C C . ARG A 1 82 ? 2.079 -3.991 -7.437 1.00 98.50 82 ARG A C 1
ATOM 623 O O . ARG A 1 82 ? 2.598 -2.878 -7.356 1.00 98.50 82 ARG A O 1
ATOM 630 N N . VAL A 1 83 ? 2.597 -5.089 -6.890 1.00 98.69 83 VAL A N 1
ATOM 631 C CA . VAL A 1 83 ? 3.892 -5.157 -6.205 1.00 98.69 83 VAL A CA 1
ATOM 632 C C . VAL A 1 83 ? 4.649 -6.366 -6.734 1.00 98.69 83 VAL A C 1
ATOM 634 O O . VAL A 1 83 ? 4.172 -7.492 -6.628 1.00 98.69 83 VAL A O 1
ATOM 637 N N . GLU A 1 84 ? 5.822 -6.127 -7.304 1.00 98.69 84 GLU A N 1
ATOM 638 C CA . GLU A 1 84 ? 6.654 -7.150 -7.940 1.00 98.69 84 GLU A CA 1
ATOM 639 C C . GLU A 1 84 ? 8.117 -6.953 -7.559 1.00 98.69 84 GLU A C 1
ATOM 641 O O . GLU A 1 84 ? 8.488 -5.936 -6.964 1.00 98.69 84 GLU A O 1
ATOM 646 N N . SER A 1 85 ? 8.960 -7.935 -7.869 1.00 98.31 85 SER A N 1
ATOM 647 C CA . SER A 1 85 ? 10.385 -7.845 -7.586 1.00 98.31 85 SER A CA 1
ATOM 648 C C . SER A 1 85 ? 11.254 -8.348 -8.729 1.00 98.31 85 SER A C 1
ATOM 650 O O . SER A 1 85 ? 10.865 -9.224 -9.495 1.00 98.31 85 SER A O 1
ATOM 652 N N . PHE A 1 86 ? 12.460 -7.792 -8.801 1.00 98.12 86 PHE A N 1
ATOM 653 C CA . PHE A 1 86 ? 13.532 -8.214 -9.695 1.00 98.12 86 PHE A CA 1
ATOM 654 C C . PHE A 1 86 ? 14.813 -8.339 -8.863 1.00 98.12 86 PHE A C 1
ATOM 656 O O . PHE A 1 86 ? 15.254 -7.358 -8.271 1.00 98.12 86 PHE A O 1
ATOM 663 N N . HIS A 1 87 ? 15.345 -9.558 -8.710 1.00 96.69 87 HIS A N 1
ATOM 664 C CA . HIS A 1 87 ? 16.530 -9.870 -7.883 1.00 96.69 87 HIS A CA 1
ATOM 665 C C . HIS A 1 87 ? 16.552 -9.210 -6.484 1.00 96.69 87 HIS A C 1
ATOM 667 O O . HIS A 1 87 ? 17.580 -8.745 -6.003 1.00 96.69 87 HIS A O 1
ATOM 673 N N . GLY A 1 88 ? 15.400 -9.156 -5.806 1.00 96.38 88 GLY A N 1
ATOM 674 C CA . GLY A 1 88 ? 15.269 -8.585 -4.456 1.00 96.38 88 GLY A CA 1
ATOM 675 C C . GLY A 1 88 ? 14.944 -7.087 -4.406 1.00 96.38 88 GLY A C 1
ATOM 676 O O . GLY A 1 88 ? 14.532 -6.601 -3.352 1.00 96.38 88 GLY A O 1
ATOM 677 N N . PHE A 1 89 ? 15.026 -6.375 -5.531 1.00 98.25 89 PHE A N 1
ATOM 678 C CA . PHE A 1 89 ? 14.531 -5.006 -5.662 1.00 98.25 89 PHE A CA 1
ATOM 679 C C . PHE A 1 89 ? 13.011 -5.035 -5.802 1.00 98.25 89 PHE A C 1
ATOM 681 O O . PHE A 1 89 ? 12.485 -5.746 -6.654 1.00 98.25 89 PHE A O 1
ATOM 688 N N . ILE A 1 90 ? 12.305 -4.292 -4.950 1.00 98.69 90 ILE A N 1
ATOM 689 C CA . ILE A 1 90 ? 10.837 -4.280 -4.891 1.00 98.69 90 ILE A CA 1
ATOM 690 C C . ILE A 1 90 ? 10.315 -3.050 -5.632 1.00 98.69 90 ILE A C 1
ATOM 692 O O . ILE A 1 90 ? 10.723 -1.927 -5.337 1.00 98.69 90 ILE A O 1
ATOM 696 N N . TYR A 1 91 ? 9.370 -3.266 -6.540 1.00 98.81 91 TYR A N 1
ATOM 697 C CA . TYR A 1 91 ? 8.714 -2.232 -7.332 1.00 98.81 91 TYR A CA 1
ATOM 698 C C . TYR A 1 91 ? 7.215 -2.213 -7.038 1.00 98.81 91 TYR A C 1
ATOM 700 O O . TYR A 1 91 ? 6.611 -3.243 -6.740 1.00 98.81 91 TYR A O 1
ATOM 708 N N . GLY A 1 92 ? 6.612 -1.028 -7.134 1.00 98.69 92 GLY A N 1
ATOM 709 C CA . GLY A 1 92 ? 5.173 -0.828 -6.991 1.00 98.69 92 GLY A CA 1
ATOM 710 C C . GLY A 1 92 ? 4.610 -0.046 -8.173 1.00 98.69 92 GLY A C 1
ATOM 711 O O . GLY A 1 92 ? 5.251 0.890 -8.650 1.00 98.69 92 GLY A O 1
ATOM 712 N N . CYS A 1 93 ? 3.402 -0.391 -8.612 1.00 98.81 93 CYS A N 1
ATOM 713 C CA . CYS A 1 93 ? 2.667 0.343 -9.638 1.00 98.81 93 CYS A CA 1
ATOM 714 C C . CYS A 1 93 ? 1.213 0.557 -9.200 1.00 98.81 93 CYS A C 1
ATOM 716 O O . CYS A 1 93 ? 0.565 -0.351 -8.674 1.00 98.81 93 CYS A O 1
ATOM 718 N N . PHE A 1 94 ? 0.709 1.780 -9.383 1.00 98.75 94 PHE A N 1
ATOM 719 C CA . PHE A 1 94 ? -0.684 2.113 -9.070 1.00 98.75 94 PHE A CA 1
ATOM 720 C C . PHE A 1 94 ? -1.664 1.652 -10.150 1.00 98.75 94 PHE A C 1
ATOM 722 O O . PHE A 1 94 ? -2.845 1.489 -9.850 1.00 98.75 94 PHE A O 1
ATOM 729 N N . ASP A 1 95 ? -1.185 1.447 -11.376 1.00 98.69 95 ASP A N 1
ATOM 730 C CA . ASP A 1 95 ? -2.000 0.989 -12.492 1.00 98.69 95 ASP A CA 1
ATOM 731 C C . ASP A 1 95 ? -2.084 -0.544 -12.500 1.00 98.69 95 ASP A C 1
ATOM 733 O O . ASP A 1 95 ? -1.073 -1.250 -12.565 1.00 98.69 95 ASP A O 1
ATOM 737 N N . GLN A 1 96 ? -3.312 -1.053 -12.408 1.00 98.12 96 GLN A N 1
ATOM 738 C CA . GLN A 1 96 ? -3.603 -2.483 -12.425 1.00 98.12 96 GLN A CA 1
ATOM 739 C C . GLN A 1 96 ? -3.384 -3.100 -13.812 1.00 98.12 96 GLN A C 1
ATOM 741 O O . GLN A 1 96 ? -3.109 -4.297 -13.896 1.00 98.12 96 GLN A O 1
ATOM 746 N N . GLU A 1 97 ? -3.503 -2.302 -14.874 1.00 98.44 97 GLU A N 1
ATOM 747 C CA . GLU A 1 97 ? -3.403 -2.737 -16.271 1.00 98.44 97 GLU A CA 1
ATOM 748 C C . GLU A 1 97 ? -1.984 -2.583 -16.837 1.00 98.44 97 GLU A C 1
ATOM 750 O O . GLU A 1 97 ? -1.724 -2.971 -17.976 1.00 98.44 97 GLU A O 1
ATOM 755 N N . ALA A 1 98 ? -1.044 -2.057 -16.042 1.00 98.56 98 ALA A N 1
ATOM 756 C CA . ALA A 1 98 ? 0.360 -1.961 -16.427 1.00 98.56 98 ALA A CA 1
ATOM 757 C C . ALA A 1 98 ? 0.940 -3.338 -16.818 1.00 98.56 98 ALA A C 1
ATOM 759 O O . ALA A 1 98 ? 0.526 -4.358 -16.258 1.00 98.56 98 ALA A O 1
ATOM 760 N N . PRO A 1 99 ? 1.948 -3.394 -17.709 1.00 98.44 99 PRO A N 1
ATOM 761 C CA . PRO A 1 99 ? 2.635 -4.643 -18.034 1.00 98.44 99 PRO A CA 1
ATOM 762 C C . PRO A 1 99 ? 3.402 -5.197 -16.816 1.00 98.44 99 PRO A C 1
ATOM 764 O O . PRO A 1 99 ? 3.758 -4.427 -15.918 1.00 98.44 99 PRO A O 1
ATOM 767 N N . PRO A 1 100 ? 3.652 -6.517 -16.723 1.00 98.56 100 PRO A N 1
ATOM 768 C CA . PRO A 1 100 ? 4.578 -7.106 -15.747 1.00 98.56 100 PRO A CA 1
ATOM 769 C C . PRO A 1 100 ? 5.912 -6.360 -15.656 1.00 98.56 100 PRO A C 1
ATOM 771 O O . PRO A 1 100 ? 6.394 -5.820 -16.649 1.00 98.56 100 PRO A O 1
ATOM 774 N N . LEU A 1 101 ? 6.533 -6.352 -14.475 1.00 98.56 101 LEU A N 1
ATOM 775 C CA . LEU A 1 101 ? 7.805 -5.668 -14.234 1.00 98.56 101 LEU A CA 1
ATOM 776 C C . LEU A 1 101 ? 8.888 -6.129 -15.212 1.00 98.56 101 LEU A C 1
ATOM 778 O O . LEU A 1 101 ? 9.634 -5.296 -15.713 1.00 98.56 101 LEU A O 1
ATOM 782 N N . MET A 1 102 ? 8.953 -7.428 -15.511 1.00 98.12 102 MET A N 1
ATOM 783 C CA . MET A 1 102 ? 9.911 -7.965 -16.484 1.00 98.12 102 MET A CA 1
ATOM 784 C C . MET A 1 102 ? 9.715 -7.374 -17.879 1.00 98.12 102 MET A C 1
ATOM 786 O O . MET A 1 102 ? 10.687 -6.969 -18.509 1.00 98.12 102 MET A O 1
ATOM 790 N N . ASP A 1 103 ? 8.467 -7.245 -18.325 1.00 98.50 103 ASP A N 1
ATOM 791 C CA . ASP A 1 103 ? 8.146 -6.654 -19.625 1.00 98.50 103 ASP A CA 1
ATOM 792 C C . ASP A 1 103 ? 8.415 -5.140 -19.628 1.00 98.50 103 ASP A C 1
ATOM 794 O O . ASP A 1 103 ? 8.856 -4.590 -20.634 1.00 98.50 103 ASP A O 1
ATOM 798 N N .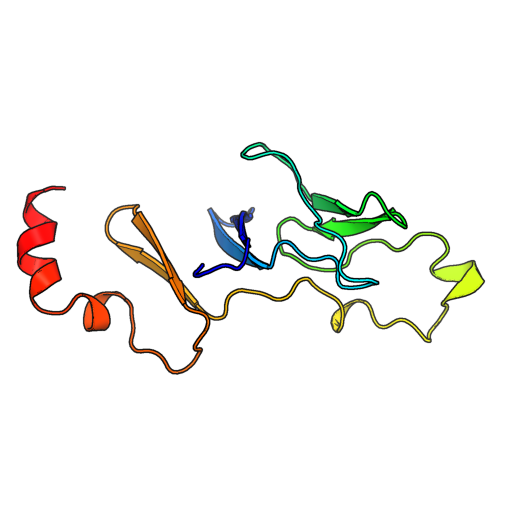 TYR A 1 104 ? 8.197 -4.463 -18.494 1.00 98.62 104 TYR A N 1
ATOM 799 C CA . TYR A 1 104 ? 8.537 -3.048 -18.319 1.00 98.62 104 TYR A CA 1
ATOM 800 C C . TYR A 1 104 ? 10.052 -2.800 -18.349 1.00 98.62 104 TYR A C 1
ATOM 802 O O . TYR A 1 104 ? 10.502 -1.819 -18.939 1.00 98.62 104 TYR A O 1
ATOM 810 N N . LEU A 1 105 ? 10.845 -3.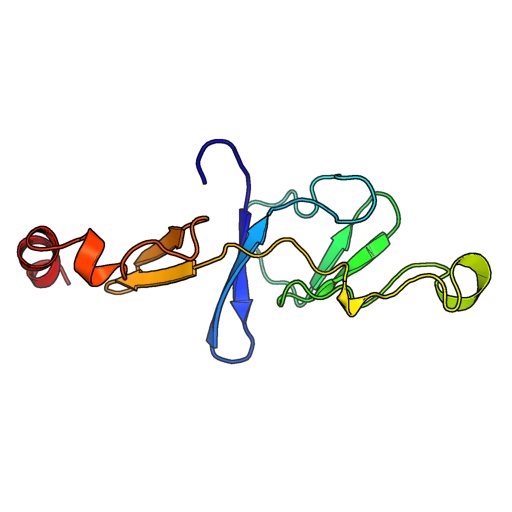672 -17.714 1.00 98.38 105 LEU A N 1
ATOM 811 C CA . LEU A 1 105 ? 12.306 -3.618 -17.790 1.00 98.38 105 LEU A CA 1
ATOM 812 C C . LEU A 1 105 ? 12.788 -3.919 -19.216 1.00 98.38 105 LEU A C 1
ATOM 814 O O . LEU A 1 105 ? 13.745 -3.297 -19.680 1.00 98.38 105 LEU A O 1
ATOM 818 N N . GLY A 1 106 ? 12.115 -4.835 -19.918 1.00 98.31 106 GLY A N 1
ATOM 819 C CA . GLY A 1 106 ? 12.413 -5.189 -21.302 1.00 98.31 106 GLY A CA 1
ATOM 820 C C . GLY A 1 106 ? 13.877 -5.589 -21.486 1.00 98.31 106 GLY A C 1
ATOM 821 O O . GLY A 1 106 ? 14.477 -6.223 -20.617 1.00 98.31 106 GLY A O 1
ATOM 822 N N . ASP A 1 107 ? 14.488 -5.154 -22.588 1.00 98.25 107 ASP A N 1
ATOM 823 C CA . ASP A 1 107 ? 15.890 -5.465 -22.901 1.00 98.25 107 ASP A CA 1
ATOM 824 C C . ASP A 1 107 ? 16.883 -4.913 -21.865 1.00 98.25 107 ASP A C 1
ATOM 826 O O . ASP A 1 107 ? 18.007 -5.405 -21.766 1.00 98.25 107 ASP A O 1
ATOM 830 N N . ALA A 1 108 ? 16.486 -3.925 -21.051 1.00 98.00 108 ALA A N 1
ATOM 831 C CA . ALA A 1 108 ? 17.336 -3.445 -19.967 1.00 98.00 108 ALA A CA 1
ATOM 832 C C . ALA A 1 108 ? 17.595 -4.545 -18.928 1.00 98.00 108 ALA A C 1
ATOM 834 O O . ALA A 1 108 ? 18.681 -4.573 -18.353 1.00 98.00 108 ALA A O 1
ATOM 835 N N . ALA A 1 109 ? 16.652 -5.476 -18.725 1.00 97.81 109 ALA A N 1
ATOM 836 C CA . ALA A 1 109 ? 16.818 -6.590 -17.795 1.00 97.81 109 ALA A CA 1
ATOM 837 C C . ALA A 1 109 ? 18.078 -7.412 -18.110 1.00 97.81 109 ALA A C 1
ATOM 839 O O . ALA A 1 109 ? 18.843 -7.700 -17.194 1.00 97.81 109 ALA A O 1
ATOM 840 N N . TRP A 1 110 ? 18.368 -7.671 -19.392 1.00 97.44 110 TRP A N 1
ATOM 841 C CA . TRP A 1 110 ? 19.564 -8.410 -19.820 1.00 97.44 110 TRP A CA 1
ATOM 842 C C . TRP A 1 110 ? 20.874 -7.752 -19.364 1.00 97.44 110 TRP A C 1
ATOM 844 O O . TRP A 1 110 ? 21.842 -8.433 -19.041 1.00 97.44 110 TRP A O 1
ATOM 854 N N . TYR A 1 111 ? 20.917 -6.418 -19.300 1.00 97.62 111 TYR A N 1
ATOM 855 C CA . TYR A 1 111 ? 22.082 -5.691 -18.787 1.00 97.62 111 TYR A CA 1
ATOM 856 C C . TYR A 1 111 ? 22.151 -5.687 -17.258 1.00 97.62 111 TYR A C 1
ATOM 858 O O . TYR A 1 111 ? 23.231 -5.505 -16.696 1.00 97.62 111 TYR A O 1
ATOM 866 N N . LEU A 1 112 ? 21.011 -5.848 -16.582 1.00 97.19 112 LEU A N 1
ATOM 867 C CA . LEU A 1 112 ? 20.933 -5.860 -15.125 1.00 97.19 112 LEU A CA 1
ATOM 868 C C . LEU A 1 112 ? 21.245 -7.236 -14.530 1.00 97.19 112 LEU A C 1
ATOM 870 O O . LEU A 1 112 ? 21.833 -7.302 -13.455 1.00 97.19 112 LEU A O 1
ATOM 874 N N . GLU A 1 113 ? 20.884 -8.313 -15.226 1.00 96.12 113 GLU A N 1
ATOM 875 C CA . GLU A 1 113 ? 21.071 -9.698 -14.778 1.00 96.12 113 GLU A CA 1
ATOM 876 C C . GLU A 1 113 ? 22.516 -10.029 -14.359 1.00 96.12 113 GLU A C 1
ATOM 878 O O . GLU A 1 113 ? 22.681 -10.565 -13.268 1.00 96.12 113 GLU A O 1
ATOM 883 N N . PRO A 1 114 ? 23.583 -9.677 -15.113 1.00 96.56 114 PRO A N 1
ATOM 884 C CA . PRO A 1 114 ? 24.953 -10.051 -14.748 1.00 96.56 114 PRO A CA 1
ATOM 885 C C . PRO A 1 114 ? 25.494 -9.366 -13.487 1.00 96.56 114 PRO A C 1
ATOM 887 O O . PRO A 1 114 ? 26.600 -9.685 -13.051 1.00 96.56 114 PRO A O 1
ATOM 890 N N . MET A 1 115 ? 24.777 -8.381 -12.936 1.00 91.81 115 MET A N 1
ATOM 891 C CA . MET A 1 115 ? 25.184 -7.686 -11.713 1.00 91.81 115 MET A CA 1
ATOM 892 C C . MET A 1 115 ? 24.806 -8.442 -10.430 1.00 91.81 115 MET A C 1
ATOM 894 O O . MET A 1 115 ? 25.238 -8.025 -9.351 1.00 91.81 115 MET A O 1
ATOM 898 N N . PHE A 1 116 ? 24.017 -9.516 -10.531 1.0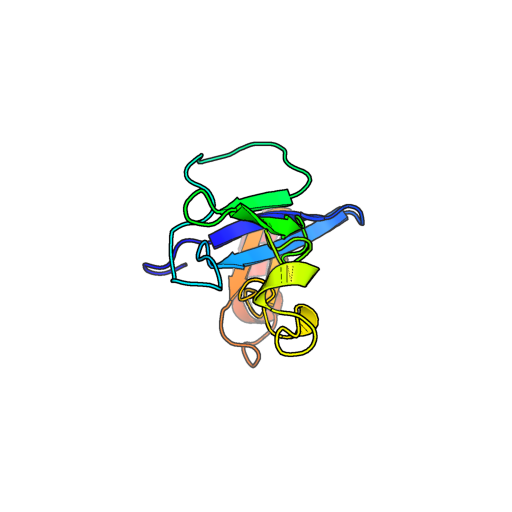0 85.69 116 PHE A N 1
ATOM 899 C CA . PHE A 1 116 ? 23.481 -10.290 -9.408 1.00 85.69 116 PHE A CA 1
ATOM 900 C C . PHE A 1 116 ? 23.787 -11.783 -9.558 1.00 85.69 116 PHE A C 1
ATOM 902 O O . PHE A 1 116 ? 23.895 -12.447 -8.501 1.00 85.69 116 PHE A O 1
#